Protein AF-A7SZS5-F1 (afdb_monomer)

Foldseek 3Di:
DFADVVVVCVQQVVVVCCVVPDDDDDPPDDDDDPDRFGFWDWDDTDVRIDTDDTDDGPDDD

InterPro domains:
  IPR007724 Poly(ADP-ribose) glycohydrolase [PTHR12837] (1-59)
  IPR046372 Poly (ADP-ribose) glycohydrolase (PARG), catalytic domain [PF05028] (1-59)

Sequence (61 aa):
GCVQEEIRFLICPEMILSRLFCERLDSNECVFIIGAQRFSNYTGYAHTFKWAGHHDDKSIR

Radius of gyration: 13.2 Å; Cα contacts (8 Å, |Δi|>4): 65; chains: 1; bounding box: 29×32×30 Å

Structure (mmCIF, N/CA/C/O backbone):
data_AF-A7SZS5-F1
#
_entry.id   AF-A7SZS5-F1
#
loop_
_atom_site.group_PDB
_atom_site.id
_atom_site.type_symbol
_atom_site.label_atom_id
_atom_site.label_alt_id
_atom_site.label_comp_id
_atom_site.label_asym_id
_atom_site.label_entity_id
_atom_site.label_seq_id
_atom_site.pdbx_PDB_ins_code
_atom_site.Cartn_x
_atom_site.Cartn_y
_atom_site.Cartn_z
_atom_site.occupancy
_atom_site.B_iso_or_equiv
_atom_site.auth_seq_id
_atom_site.auth_comp_id
_atom_site.auth_asym_id
_atom_site.auth_atom_id
_atom_site.pdbx_PDB_model_num
ATOM 1 N N . GLY A 1 1 ? -1.707 -14.255 0.422 1.00 90.56 1 GLY A N 1
ATOM 2 C CA . GLY A 1 1 ? -2.175 -14.476 -0.957 1.00 90.56 1 GLY A CA 1
ATOM 3 C C . GLY A 1 1 ? -1.268 -13.753 -1.931 1.00 90.56 1 GLY A C 1
ATOM 4 O O . GLY A 1 1 ? -0.163 -13.376 -1.559 1.00 90.56 1 GLY A O 1
ATOM 5 N N . CYS A 1 2 ? -1.696 -13.622 -3.185 1.00 96.25 2 CYS A N 1
ATOM 6 C CA . CYS A 1 2 ? -0.994 -12.861 -4.227 1.00 96.25 2 CYS A CA 1
ATOM 7 C C . CYS A 1 2 ? -2.032 -12.109 -5.068 1.00 96.25 2 CYS A C 1
ATOM 9 O O . CYS A 1 2 ? -2.104 -12.219 -6.289 1.00 96.25 2 CYS A O 1
ATOM 11 N N . VAL A 1 3 ? -2.935 -11.434 -4.367 1.00 97.44 3 VAL A N 1
ATOM 12 C CA . VAL A 1 3 ? -4.032 -10.680 -4.961 1.00 97.44 3 VAL A CA 1
ATOM 13 C C . VAL A 1 3 ? -3.819 -9.202 -4.641 1.00 97.44 3 VAL A C 1
ATOM 15 O O . VAL A 1 3 ? -2.699 -8.787 -4.350 1.00 97.44 3 VAL A O 1
ATOM 18 N N . GLN A 1 4 ? -4.846 -8.371 -4.785 1.00 98.12 4 GLN A N 1
ATOM 19 C CA . GLN A 1 4 ? -4.684 -6.916 -4.811 1.00 98.12 4 GLN A CA 1
ATOM 20 C C . GLN A 1 4 ? -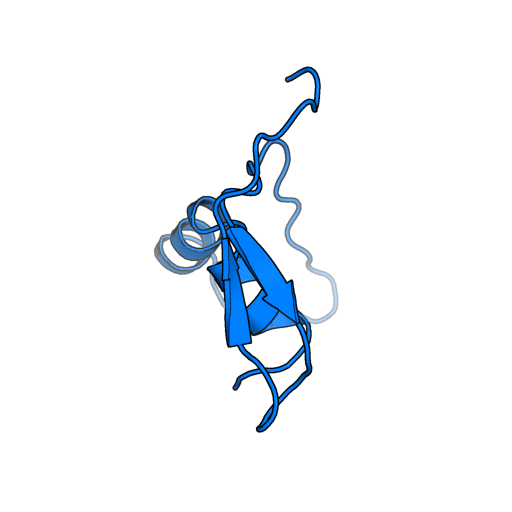3.951 -6.346 -3.581 1.00 98.12 4 GLN A C 1
ATOM 22 O O . GLN A 1 4 ? -3.051 -5.522 -3.757 1.00 98.12 4 GLN A O 1
ATOM 27 N N . GLU A 1 5 ? -4.297 -6.790 -2.371 1.00 98.00 5 GLU A N 1
ATOM 28 C CA . GLU A 1 5 ? 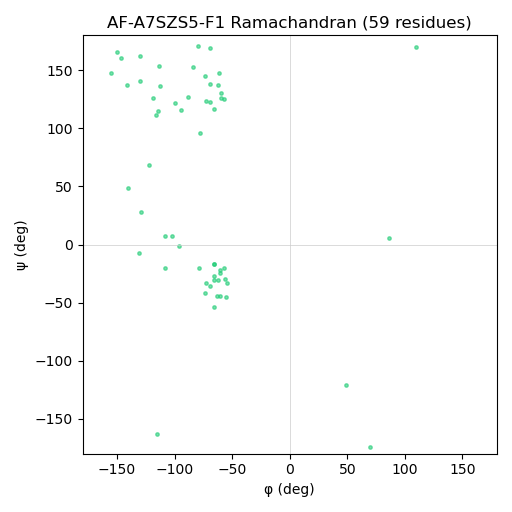-3.678 -6.316 -1.129 1.00 98.00 5 GLU A CA 1
ATOM 29 C C . GLU A 1 5 ? -2.198 -6.711 -1.049 1.00 98.00 5 GLU A C 1
ATOM 31 O O . GLU A 1 5 ? -1.331 -5.845 -0.912 1.00 98.00 5 GLU A O 1
ATOM 36 N N . GLU A 1 6 ? -1.873 -7.997 -1.211 1.00 98.50 6 GLU A N 1
ATOM 37 C CA . GLU A 1 6 ? -0.490 -8.453 -1.060 1.00 98.50 6 GLU A CA 1
ATOM 38 C C . GLU A 1 6 ? 0.404 -7.943 -2.186 1.00 98.50 6 GLU A C 1
ATOM 40 O O . GLU A 1 6 ? 1.552 -7.582 -1.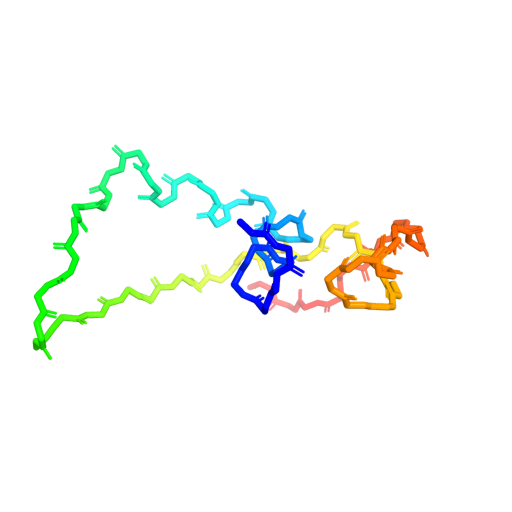938 1.00 98.50 6 GLU A O 1
ATOM 45 N N . ILE A 1 7 ? -0.116 -7.842 -3.414 1.00 98.62 7 ILE A N 1
ATOM 46 C CA . ILE A 1 7 ? 0.621 -7.239 -4.528 1.00 98.62 7 ILE A CA 1
ATOM 47 C C . ILE A 1 7 ? 0.966 -5.784 -4.203 1.00 98.62 7 ILE A C 1
ATOM 49 O O . ILE A 1 7 ? 2.108 -5.371 -4.420 1.00 98.62 7 ILE A O 1
ATOM 53 N N . ARG A 1 8 ? 0.022 -5.007 -3.649 1.00 98.19 8 ARG A N 1
ATOM 54 C CA . ARG A 1 8 ? 0.283 -3.612 -3.272 1.00 98.19 8 ARG A CA 1
ATOM 55 C C . ARG A 1 8 ? 1.345 -3.519 -2.177 1.00 98.19 8 ARG A C 1
ATOM 57 O O . ARG A 1 8 ? 2.259 -2.709 -2.305 1.00 98.19 8 ARG A O 1
ATOM 64 N N . PHE A 1 9 ? 1.262 -4.367 -1.157 1.00 98.31 9 PHE A N 1
ATOM 65 C CA . PHE A 1 9 ? 2.241 -4.403 -0.070 1.00 98.31 9 PHE A CA 1
ATOM 66 C C . PHE A 1 9 ? 3.630 -4.853 -0.545 1.00 98.31 9 PHE A C 1
ATOM 68 O O . PHE A 1 9 ? 4.628 -4.391 -0.008 1.00 98.31 9 PHE A O 1
ATOM 75 N N . LEU A 1 10 ? 3.726 -5.701 -1.574 1.00 98.25 10 LEU A N 1
ATOM 76 C CA . LEU A 1 10 ? 5.010 -6.123 -2.142 1.00 98.25 10 LEU A CA 1
ATOM 77 C C . LEU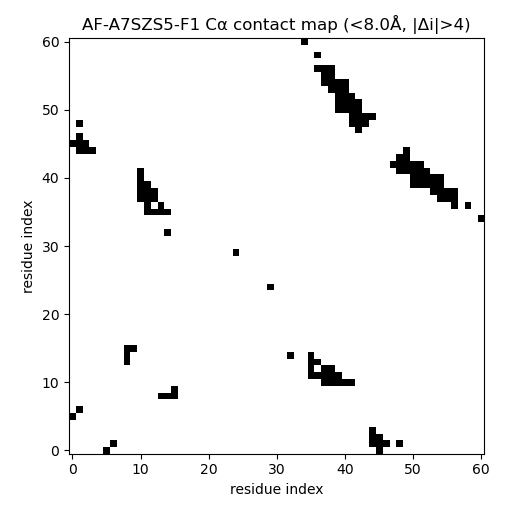 A 1 10 ? 5.683 -5.027 -2.974 1.00 98.25 10 LEU A C 1
ATOM 79 O O . LEU A 1 10 ? 6.896 -4.848 -2.882 1.00 98.25 10 LEU A O 1
ATOM 83 N N . ILE A 1 11 ? 4.925 -4.292 -3.794 1.00 98.44 11 ILE A N 1
ATOM 84 C CA . ILE A 1 11 ? 5.502 -3.208 -4.606 1.00 98.44 11 ILE A CA 1
ATOM 85 C C . ILE A 1 11 ? 5.736 -1.921 -3.803 1.00 98.44 11 ILE A C 1
ATOM 87 O O . ILE A 1 11 ? 6.555 -1.106 -4.224 1.00 98.44 11 ILE A O 1
ATOM 91 N N . CYS A 1 12 ? 5.056 -1.762 -2.662 1.00 98.19 12 CYS A N 1
ATOM 92 C CA . CYS A 1 12 ? 5.218 -0.683 -1.683 1.00 98.19 12 CYS A CA 1
ATOM 93 C C . CYS A 1 12 ? 5.564 -1.265 -0.289 1.00 98.19 12 CYS A C 1
ATOM 95 O O . CYS A 1 12 ? 4.733 -1.202 0.621 1.00 98.19 12 CYS A O 1
ATOM 97 N N . PRO A 1 13 ? 6.765 -1.848 -0.094 1.00 97.88 13 PRO A N 1
ATOM 98 C CA . PRO A 1 13 ? 7.122 -2.629 1.097 1.00 97.88 13 PRO A CA 1
ATOM 99 C C . PRO A 1 13 ? 7.053 -1.862 2.421 1.00 97.88 13 PRO A C 1
ATOM 101 O O . PRO A 1 13 ? 6.863 -2.485 3.462 1.00 97.88 13 PRO A O 1
ATOM 104 N N . GLU A 1 14 ? 7.133 -0.530 2.409 1.00 98.19 14 GLU A N 1
ATOM 105 C CA . GLU A 1 14 ? 6.929 0.304 3.605 1.00 98.19 14 GLU A CA 1
ATOM 106 C C . GLU A 1 14 ? 5.559 0.042 4.263 1.00 98.19 14 GLU A C 1
ATOM 108 O O . GLU A 1 14 ? 5.438 0.095 5.485 1.00 98.19 14 GLU A O 1
ATOM 113 N N . MET A 1 15 ? 4.540 -0.342 3.482 1.00 98.00 15 MET A N 1
ATOM 114 C CA . MET A 1 15 ? 3.208 -0.677 3.997 1.00 98.00 15 MET A CA 1
ATOM 115 C C . MET A 1 15 ? 3.207 -1.934 4.879 1.00 98.00 15 MET A C 1
ATOM 117 O O . MET A 1 15 ? 2.373 -2.036 5.775 1.00 98.00 15 MET A O 1
ATOM 121 N N . ILE A 1 16 ? 4.144 -2.873 4.689 1.00 98.06 16 ILE A N 1
ATOM 122 C CA . ILE A 1 16 ? 4.230 -4.110 5.488 1.00 98.06 16 ILE A CA 1
ATOM 123 C C . ILE A 1 16 ? 4.480 -3.798 6.966 1.00 98.06 16 ILE A C 1
ATOM 125 O O . ILE A 1 16 ? 3.984 -4.524 7.829 1.00 98.06 16 ILE A O 1
ATOM 129 N N . LEU A 1 17 ? 5.175 -2.694 7.265 1.00 97.44 17 LEU A N 1
ATOM 130 C CA . LEU A 1 17 ? 5.436 -2.260 8.638 1.00 97.44 17 LEU A CA 1
ATOM 131 C C . LEU A 1 17 ? 4.153 -1.978 9.424 1.00 97.44 17 LEU A C 1
ATOM 133 O O . LEU A 1 17 ? 4.168 -2.134 10.639 1.00 97.44 17 LEU A O 1
ATOM 137 N N . SER A 1 18 ? 3.036 -1.657 8.757 1.00 97.06 18 SER A N 1
ATOM 138 C CA . SER A 1 18 ? 1.738 -1.492 9.429 1.00 97.06 18 SER A CA 1
ATOM 139 C C . SER A 1 18 ? 1.352 -2.716 10.261 1.00 97.06 18 SER A C 1
ATOM 141 O O . SER A 1 18 ? 0.807 -2.569 11.349 1.00 97.06 18 SER A O 1
ATOM 143 N N . ARG A 1 19 ? 1.727 -3.926 9.828 1.00 96.56 19 ARG A N 1
ATOM 144 C CA . ARG A 1 19 ? 1.438 -5.173 10.551 1.00 96.56 19 ARG A CA 1
ATOM 145 C C . ARG A 1 19 ? 2.149 -5.291 11.898 1.00 96.56 19 ARG A C 1
ATOM 147 O O . ARG A 1 19 ? 1.779 -6.152 12.687 1.00 96.56 19 ARG A O 1
ATOM 154 N N . LEU A 1 20 ? 3.185 -4.487 12.141 1.00 97.81 20 LEU A N 1
ATOM 155 C CA . LEU A 1 20 ? 3.914 -4.498 13.407 1.00 97.81 20 LEU A CA 1
ATOM 156 C C . LEU A 1 20 ? 3.096 -3.870 14.543 1.00 97.81 20 LEU A C 1
ATOM 158 O O . LEU A 1 20 ? 3.238 -4.286 15.687 1.00 97.81 20 LEU A O 1
ATOM 162 N N . PHE A 1 21 ? 2.270 -2.868 14.234 1.00 95.25 21 PHE A N 1
ATOM 163 C CA . PHE A 1 21 ? 1.594 -2.037 15.236 1.00 95.25 21 PHE A CA 1
ATOM 164 C C . PHE A 1 21 ? 0.087 -1.868 15.001 1.00 95.25 21 PHE A C 1
ATOM 166 O O . PHE A 1 21 ? -0.593 -1.302 15.851 1.00 95.25 21 PHE A O 1
ATOM 173 N N . CYS A 1 22 ? -0.449 -2.343 13.876 1.00 97.12 22 CYS A N 1
ATOM 174 C CA . CYS A 1 22 ? -1.879 -2.338 13.595 1.00 97.12 22 CYS A CA 1
ATOM 175 C C . CYS A 1 22 ? -2.500 -3.682 13.993 1.00 97.12 22 CYS A C 1
ATOM 177 O O . CYS A 1 22 ? -2.167 -4.726 13.426 1.00 97.12 22 CYS A O 1
ATOM 179 N N . GLU A 1 23 ? -3.398 -3.647 14.977 1.00 97.69 23 GLU A N 1
ATOM 180 C CA . GLU A 1 23 ? -4.248 -4.783 15.333 1.00 97.69 23 GLU A CA 1
ATOM 181 C C . GLU A 1 23 ? -5.293 -5.056 14.232 1.00 97.69 23 GLU A C 1
ATOM 183 O O . GLU A 1 23 ? -5.471 -4.278 13.292 1.00 97.69 23 GLU A O 1
ATOM 188 N N . ARG A 1 24 ? -5.984 -6.196 14.321 1.00 97.62 24 ARG A N 1
ATOM 189 C CA . ARG A 1 24 ? -7.127 -6.501 13.462 1.00 97.62 24 ARG A CA 1
ATOM 190 C C . ARG A 1 24 ? -8.187 -5.403 13.593 1.00 97.62 24 ARG A C 1
ATOM 192 O O . ARG A 1 24 ? -8.695 -5.176 14.681 1.00 97.62 24 ARG A O 1
ATOM 199 N N . LEU A 1 25 ? -8.566 -4.828 12.458 1.00 97.94 25 LEU A N 1
ATOM 200 C CA . LEU A 1 25 ? -9.602 -3.803 12.375 1.00 97.94 25 LEU A CA 1
ATOM 201 C C . LEU A 1 25 ? -10.991 -4.373 12.672 1.00 97.94 25 LEU A C 1
ATOM 203 O O . LEU A 1 25 ? -11.349 -5.446 12.165 1.00 97.94 25 LEU A O 1
ATOM 207 N N . ASP A 1 26 ? -11.775 -3.624 13.443 1.00 98.44 26 ASP A N 1
ATOM 208 C CA . ASP A 1 26 ? -13.214 -3.840 13.582 1.00 98.44 26 ASP A CA 1
ATOM 209 C C . ASP A 1 26 ? -13.984 -3.245 12.378 1.00 98.44 26 ASP A C 1
ATOM 211 O O . ASP A 1 26 ? -13.446 -2.548 11.517 1.00 98.44 26 ASP A O 1
ATOM 215 N N . SER A 1 27 ? -15.279 -3.536 12.292 1.00 98.06 27 SER A N 1
ATOM 216 C CA . SER A 1 27 ? -16.206 -3.131 11.231 1.00 98.06 27 SER A CA 1
ATOM 217 C C . SER A 1 27 ? -16.322 -1.617 11.003 1.00 98.06 27 SER A C 1
ATOM 219 O O . SER A 1 27 ? -16.760 -1.195 9.932 1.00 98.06 27 SER A O 1
ATOM 221 N N . ASN A 1 28 ? -15.937 -0.801 11.984 1.00 98.12 28 ASN A N 1
ATOM 222 C CA . ASN A 1 28 ? -15.964 0.661 11.952 1.00 98.12 28 ASN A CA 1
ATOM 223 C C . ASN A 1 28 ? -14.565 1.296 11.849 1.00 98.12 28 ASN A C 1
ATOM 225 O O . ASN A 1 28 ? -14.450 2.518 11.961 1.00 98.12 28 ASN A O 1
ATOM 229 N N . GLU A 1 29 ? -13.515 0.500 11.645 1.00 98.12 29 GLU A N 1
ATOM 230 C CA . GLU A 1 29 ? -12.129 0.963 11.621 1.00 98.12 29 GLU A CA 1
ATOM 231 C C . GLU A 1 29 ? -11.493 0.827 10.235 1.00 98.12 29 GLU A C 1
ATOM 233 O O . GLU A 1 29 ? -11.870 -0.001 9.405 1.00 98.12 29 GLU A O 1
ATOM 238 N N . CYS A 1 30 ? -10.494 1.666 9.966 1.00 96.81 30 CYS A N 1
ATOM 239 C CA . CYS A 1 30 ? -9.695 1.601 8.748 1.00 96.81 30 CYS A CA 1
ATOM 240 C C . CYS A 1 30 ? -8.274 2.114 9.002 1.00 96.81 30 CYS A C 1
ATOM 242 O O . CYS A 1 30 ? -8.007 2.767 10.011 1.00 96.81 30 CYS A O 1
ATOM 244 N N . VAL A 1 31 ? -7.362 1.835 8.067 1.00 97.06 31 VAL A N 1
ATOM 245 C CA . VAL A 1 31 ? -5.966 2.283 8.136 1.00 97.06 31 VAL A CA 1
ATOM 246 C C . VAL A 1 31 ? -5.658 3.168 6.941 1.00 97.06 31 VAL A C 1
ATOM 248 O O . VAL A 1 31 ? -5.808 2.755 5.791 1.00 97.06 31 VAL A O 1
ATOM 251 N N . PHE A 1 32 ? -5.161 4.370 7.219 1.00 97.12 32 PHE A N 1
ATOM 252 C CA . PHE A 1 32 ? -4.596 5.257 6.210 1.00 97.12 32 PHE A CA 1
ATOM 253 C C . PHE A 1 32 ? -3.072 5.155 6.238 1.00 97.12 32 PHE A C 1
ATOM 255 O O . PHE A 1 32 ? -2.445 5.434 7.256 1.00 97.12 32 PHE A O 1
ATOM 262 N N . ILE A 1 33 ? -2.474 4.782 5.106 1.00 95.75 33 ILE A N 1
ATOM 263 C CA . ILE A 1 33 ? -1.020 4.778 4.916 1.00 95.75 33 ILE A CA 1
ATOM 264 C C . ILE A 1 33 ? -0.703 5.789 3.818 1.00 95.75 33 ILE A C 1
ATOM 266 O O . ILE A 1 33 ? -1.063 5.587 2.658 1.00 95.75 33 ILE A O 1
ATOM 270 N N . ILE A 1 34 ? -0.058 6.892 4.193 1.00 95.62 34 ILE A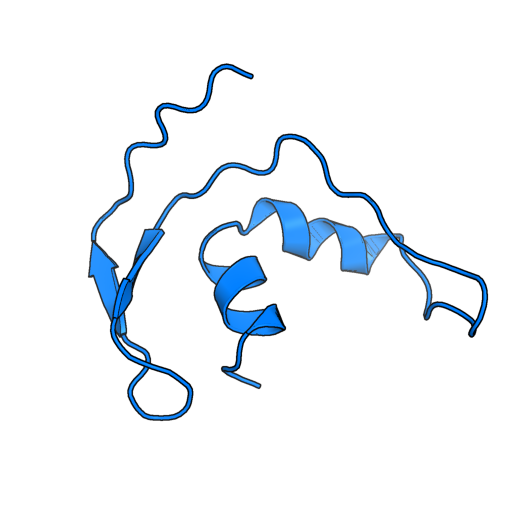 N 1
ATOM 271 C CA . ILE A 1 34 ? 0.243 8.020 3.305 1.00 95.62 34 ILE A CA 1
ATOM 272 C C . ILE A 1 34 ? 1.757 8.087 3.103 1.00 95.62 34 ILE A C 1
ATOM 274 O O . ILE A 1 34 ? 2.518 7.937 4.055 1.00 95.62 34 ILE A O 1
ATOM 278 N N . GLY A 1 35 ? 2.184 8.304 1.858 1.00 95.38 35 GLY A N 1
ATOM 279 C CA . GLY A 1 35 ? 3.597 8.489 1.512 1.00 95.38 35 GLY A CA 1
ATOM 280 C C . GLY A 1 35 ? 4.389 7.206 1.244 1.00 95.38 35 GLY A C 1
ATOM 281 O O . GLY A 1 35 ? 5.591 7.299 1.019 1.00 95.38 35 GLY A O 1
ATOM 282 N N . ALA A 1 36 ? 3.745 6.031 1.230 1.00 96.44 36 ALA A N 1
ATOM 283 C CA . ALA A 1 36 ? 4.420 4.780 0.889 1.00 96.44 36 ALA A CA 1
ATOM 284 C C . ALA A 1 36 ? 4.870 4.775 -0.581 1.00 96.44 36 ALA A C 1
ATOM 286 O O . ALA A 1 36 ? 4.033 4.799 -1.491 1.00 96.44 36 ALA A O 1
ATOM 287 N N . GLN A 1 37 ? 6.180 4.704 -0.807 1.00 97.38 37 GLN A N 1
ATOM 288 C CA . GLN A 1 37 ? 6.766 4.707 -2.144 1.00 97.38 37 GLN A CA 1
ATOM 289 C C . GLN A 1 37 ? 6.530 3.370 -2.854 1.00 97.38 37 GLN A C 1
ATOM 291 O O . GLN A 1 37 ? 6.571 2.293 -2.250 1.00 97.38 37 GLN A O 1
ATOM 296 N N . ARG A 1 38 ? 6.333 3.415 -4.174 1.00 97.56 38 ARG A N 1
ATOM 297 C CA . ARG A 1 38 ? 6.407 2.223 -5.022 1.00 97.56 38 ARG A CA 1
ATOM 298 C C . ARG A 1 38 ? 7.840 1.985 -5.494 1.00 97.56 38 ARG A C 1
ATOM 300 O O . ARG A 1 38 ? 8.447 2.841 -6.119 1.00 97.56 38 ARG A O 1
ATOM 307 N N . PHE A 1 39 ? 8.356 0.781 -5.271 1.00 98.31 39 PHE A N 1
ATOM 308 C CA . PHE A 1 39 ? 9.731 0.407 -5.627 1.00 98.31 39 PHE A CA 1
ATOM 309 C C . PHE A 1 39 ? 9.816 -0.562 -6.809 1.00 98.31 39 PHE A C 1
ATOM 311 O O . PHE A 1 39 ? 10.873 -0.697 -7.427 1.00 98.31 39 PHE A O 1
ATOM 318 N N . SER A 1 40 ? 8.727 -1.274 -7.118 1.00 98.44 40 SER A N 1
ATOM 319 C CA . SER A 1 40 ? 8.722 -2.328 -8.139 1.00 98.44 40 SER A CA 1
ATOM 320 C C . SER A 1 40 ? 7.583 -2.190 -9.145 1.00 98.44 40 SER A C 1
ATOM 322 O O . SER A 1 40 ? 6.436 -1.883 -8.806 1.00 98.44 40 SER A O 1
ATOM 324 N N . ASN A 1 41 ? 7.901 -2.466 -10.407 1.00 98.44 41 ASN A N 1
ATOM 325 C CA . ASN A 1 41 ? 6.925 -2.760 -11.443 1.00 98.44 41 ASN A CA 1
ATOM 326 C C . ASN A 1 41 ? 6.529 -4.235 -11.393 1.00 98.44 41 ASN A C 1
ATOM 328 O O . ASN A 1 41 ? 7.302 -5.086 -10.951 1.00 98.44 41 ASN A O 1
ATOM 332 N N . TYR A 1 42 ? 5.313 -4.541 -11.839 1.00 98.50 42 TYR A N 1
ATOM 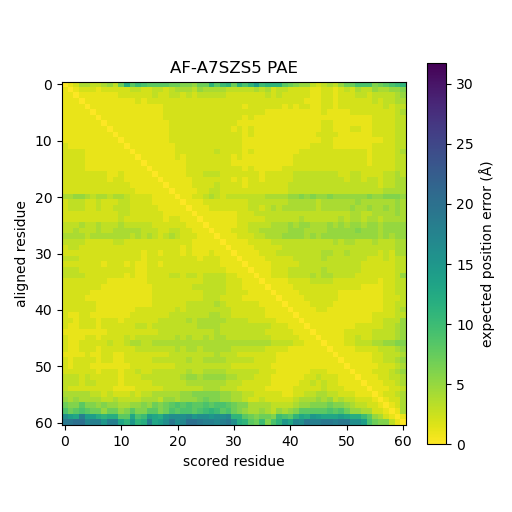333 C CA . TYR A 1 42 ? 4.829 -5.913 -11.906 1.00 98.50 42 TYR A CA 1
ATOM 334 C C . TYR A 1 42 ? 3.900 -6.120 -13.100 1.00 98.50 42 TYR A C 1
ATOM 336 O O . TYR A 1 42 ? 3.346 -5.167 -13.649 1.00 98.50 42 TYR A O 1
ATOM 344 N N . THR A 1 43 ? 3.734 -7.382 -13.477 1.00 98.56 43 THR A N 1
ATOM 345 C CA . THR A 1 43 ? 2.742 -7.852 -14.447 1.00 98.56 43 THR A CA 1
ATOM 346 C C . THR A 1 43 ? 1.966 -9.024 -13.858 1.00 98.56 43 THR A C 1
ATOM 348 O O . THR A 1 43 ? 2.417 -9.653 -12.898 1.00 98.56 43 THR A O 1
ATOM 351 N N . GLY A 1 44 ? 0.808 -9.325 -14.442 1.00 98.12 44 GLY A N 1
ATOM 352 C CA . GLY A 1 44 ? -0.029 -10.441 -14.013 1.00 98.12 44 GLY A CA 1
ATOM 353 C C . GLY A 1 44 ? -0.698 -10.232 -12.653 1.00 98.12 44 GLY A C 1
ATOM 354 O O . GLY A 1 44 ? -0.645 -9.161 -12.050 1.00 98.12 44 GLY A O 1
ATOM 355 N N . TYR A 1 45 ? -1.372 -11.281 -12.196 1.00 98.06 45 TYR A N 1
ATOM 356 C CA . TYR A 1 45 ? -2.164 -11.319 -10.970 1.00 98.06 45 TYR A CA 1
ATOM 357 C C . TYR A 1 45 ? -2.267 -12.762 -10.465 1.00 98.06 45 TYR A C 1
ATOM 359 O O . TYR A 1 45 ? -2.301 -13.697 -11.276 1.00 98.06 45 TYR A O 1
ATOM 367 N N . ALA A 1 46 ? -2.338 -12.964 -9.147 1.00 97.44 46 ALA A N 1
ATOM 368 C CA . ALA A 1 46 ? -2.334 -14.293 -8.540 1.00 97.44 46 ALA A CA 1
ATOM 369 C C . ALA A 1 46 ? -1.189 -15.155 -9.100 1.00 97.44 46 ALA A C 1
ATOM 371 O O . ALA A 1 46 ? -0.024 -14.775 -9.035 1.00 97.44 46 ALA A O 1
ATOM 372 N N . HIS A 1 47 ? -1.508 -16.296 -9.700 1.00 97.31 47 HIS A N 1
ATOM 373 C CA . HIS A 1 47 ? -0.529 -17.244 -10.230 1.00 97.31 47 HIS A CA 1
ATOM 374 C C . HIS A 1 47 ? 0.303 -16.712 -11.414 1.00 97.31 47 HIS A C 1
ATOM 376 O O . HIS A 1 47 ? 1.339 -17.289 -11.730 1.00 97.31 47 HIS A O 1
ATOM 382 N N . THR A 1 48 ? -0.123 -15.629 -12.075 1.00 98.25 48 THR A N 1
ATOM 383 C CA . THR A 1 48 ? 0.641 -14.999 -13.169 1.00 98.25 48 THR A CA 1
ATOM 384 C C . THR A 1 48 ? 1.490 -13.816 -12.709 1.00 98.25 48 THR A C 1
ATOM 386 O O . THR A 1 48 ? 2.179 -13.221 -13.537 1.00 98.25 48 THR A O 1
ATOM 389 N N . PHE A 1 49 ? 1.448 -13.467 -11.418 1.00 98.44 49 PHE A N 1
ATOM 390 C CA . PHE A 1 49 ? 2.182 -12.331 -10.873 1.00 98.44 49 PHE A CA 1
ATOM 391 C C . PHE A 1 49 ? 3.691 -12.486 -11.084 1.00 98.44 49 PHE A C 1
ATOM 393 O O . PHE A 1 49 ? 4.292 -13.492 -10.699 1.00 98.44 49 PHE A O 1
ATOM 400 N N . LYS A 1 50 ? 4.310 -11.470 -11.687 1.00 98.56 50 LYS A N 1
ATOM 401 C CA . LYS A 1 50 ? 5.752 -11.414 -11.930 1.00 98.56 50 LYS A CA 1
ATOM 402 C C . LYS A 1 50 ? 6.281 -10.008 -11.711 1.00 98.56 50 LYS A C 1
ATOM 404 O O . LYS A 1 50 ? 5.695 -9.034 -12.186 1.00 98.56 50 LYS A O 1
ATOM 409 N N . TRP A 1 51 ? 7.431 -9.919 -11.051 1.00 98.50 51 TRP A N 1
ATOM 410 C CA . TRP A 1 51 ? 8.209 -8.686 -10.978 1.00 98.50 51 TRP A CA 1
ATOM 411 C C . TRP A 1 51 ? 8.667 -8.262 -12.379 1.00 98.50 51 TRP A C 1
ATOM 413 O O . TRP A 1 51 ? 9.082 -9.097 -13.181 1.00 98.50 51 TRP A O 1
ATOM 423 N N 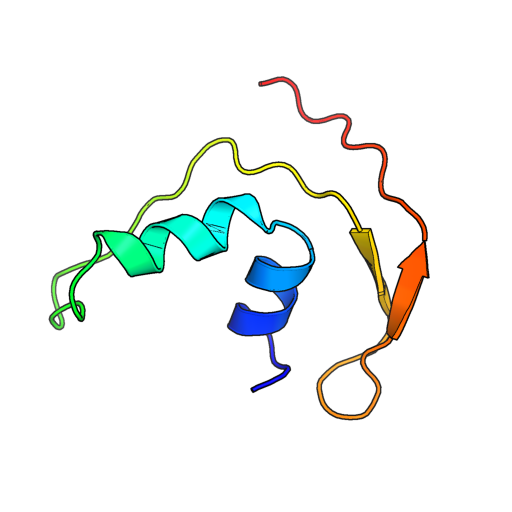. ALA A 1 52 ? 8.572 -6.967 -12.669 1.00 98.56 52 ALA A N 1
ATOM 424 C CA . ALA A 1 52 ? 8.782 -6.403 -14.002 1.00 98.56 52 ALA A CA 1
ATOM 425 C C . ALA A 1 52 ? 9.770 -5.225 -14.003 1.00 98.56 52 ALA A C 1
ATOM 427 O O . ALA A 1 52 ? 9.668 -4.332 -14.841 1.00 98.56 52 ALA A O 1
ATOM 428 N N . GLY A 1 53 ? 10.711 -5.200 -13.058 1.00 98.50 53 GLY A N 1
ATOM 429 C CA . GLY A 1 53 ? 11.742 -4.167 -12.983 1.00 98.50 53 GLY A CA 1
ATOM 430 C C . GLY A 1 53 ? 11.589 -3.208 -11.807 1.00 98.50 53 GLY A C 1
ATOM 431 O O . GLY A 1 53 ? 10.568 -3.176 -11.113 1.00 98.50 53 GLY A O 1
ATOM 432 N N . HIS A 1 54 ? 12.628 -2.398 -11.610 1.00 97.94 54 HIS A N 1
ATOM 433 C CA . HIS A 1 54 ? 12.589 -1.262 -10.696 1.00 97.94 54 HIS A CA 1
ATOM 434 C C . HIS A 1 54 ? 11.524 -0.248 -11.138 1.00 97.94 54 HIS A C 1
ATOM 436 O O . HIS A 1 54 ? 11.251 -0.098 -12.332 1.00 97.94 54 HIS A O 1
ATOM 442 N N . HIS A 1 55 ? 10.908 0.425 -10.168 1.00 98.12 55 HIS A N 1
ATOM 443 C CA . HIS A 1 55 ? 10.015 1.549 -10.405 1.00 98.12 55 HIS A CA 1
ATOM 444 C C . HIS A 1 55 ? 10.632 2.824 -9.828 1.00 98.12 55 HIS A C 1
ATOM 446 O O . HIS A 1 55 ? 10.752 2.944 -8.610 1.00 98.12 55 HIS A O 1
ATOM 452 N N . ASP A 1 56 ? 10.970 3.768 -10.706 1.00 97.00 56 ASP A N 1
ATOM 453 C CA . ASP A 1 56 ? 11.351 5.126 -10.319 1.00 97.00 56 ASP A CA 1
ATOM 454 C C . ASP A 1 56 ? 10.087 5.918 -9.978 1.00 97.00 56 ASP A C 1
ATOM 456 O O . ASP A 1 56 ? 9.398 6.437 -10.865 1.00 97.00 56 ASP A O 1
ATOM 460 N N . ASP A 1 57 ? 9.756 5.974 -8.691 1.00 95.06 57 ASP A N 1
ATOM 461 C CA . ASP A 1 57 ? 8.599 6.725 -8.221 1.00 95.06 57 ASP A CA 1
ATOM 462 C C . ASP A 1 57 ? 8.838 8.232 -8.377 1.00 95.06 57 ASP A C 1
ATOM 464 O O . ASP A 1 57 ? 9.804 8.789 -7.851 1.00 95.06 57 ASP A O 1
ATOM 468 N N . LYS A 1 58 ? 7.950 8.895 -9.121 1.00 93.75 58 LYS A N 1
ATOM 469 C CA . LYS A 1 58 ? 7.994 10.342 -9.377 1.00 93.75 58 LYS A CA 1
ATOM 470 C C . LYS A 1 58 ? 6.991 11.116 -8.524 1.00 93.75 58 LYS A C 1
ATOM 472 O O . LYS A 1 58 ? 6.801 12.309 -8.761 1.00 93.75 58 LYS A O 1
ATOM 477 N N . SER A 1 59 ? 6.318 10.460 -7.576 1.00 90.44 59 SER A N 1
ATOM 478 C CA . SER A 1 59 ? 5.412 11.146 -6.659 1.00 90.44 59 SER A CA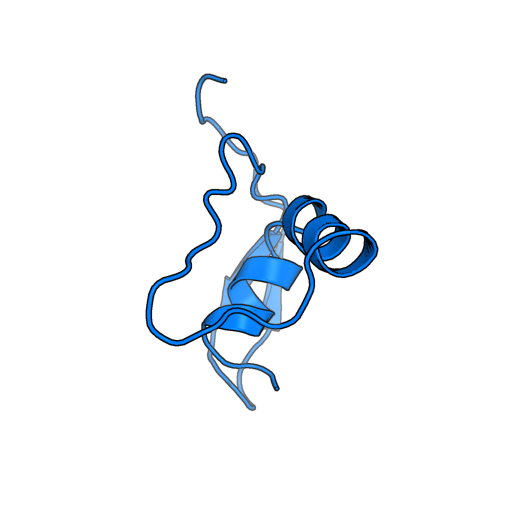 1
ATOM 479 C C . SER A 1 59 ? 6.173 12.202 -5.858 1.00 90.44 59 SER A C 1
ATOM 481 O O . SER A 1 59 ? 7.214 11.907 -5.267 1.00 90.44 59 SER A O 1
ATOM 483 N 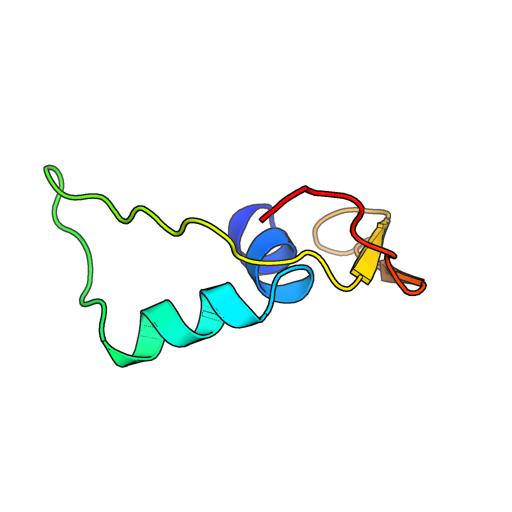N . ILE A 1 60 ? 5.643 13.423 -5.820 1.00 78.31 60 ILE A N 1
ATOM 484 C CA . ILE A 1 60 ? 6.122 14.456 -4.903 1.00 78.31 60 ILE A CA 1
ATOM 485 C C . ILE A 1 60 ? 5.636 14.059 -3.507 1.00 78.31 60 ILE A C 1
ATOM 487 O O . ILE A 1 60 ? 4.442 13.813 -3.328 1.00 78.31 60 ILE A O 1
ATOM 491 N N . ARG A 1 61 ? 6.574 13.931 -2.567 1.00 66.06 61 ARG A N 1
ATOM 492 C CA . ARG A 1 61 ? 6.300 13.588 -1.168 1.00 66.06 61 ARG A CA 1
ATOM 493 C C . ARG A 1 61 ? 5.892 14.818 -0.368 1.00 66.06 61 ARG A C 1
ATOM 495 O O . ARG A 1 61 ? 6.471 15.895 -0.636 1.00 66.06 61 ARG A O 1
#

Organism: Nematostella vectensis (NCBI:txid45351)

Solvent-accessible surface area (backbone atoms only — not comparable to full-atom values): 3980 Å² total; per-residue (Å²): 130,46,44,77,68,49,48,50,33,66,26,17,53,68,53,53,58,49,67,80,79,53,73,89,74,56,99,91,54,85,85,89,83,82,85,65,59,50,51,44,32,68,44,72,58,48,94,57,51,39,83,61,52,80,34,88,68,81,75,86,126

Secondary structure (DSSP, 8-state):
--SHHHHHHHHSGGGGGHHHH-PPPPTT------SPPP-EEEE--GGG-EEEEE-------

pLDDT: mean 96.52, std 4.89, range [66.06, 98.62]

Nearest PDB structures (foldseek):
  4n9z-assembly1_A  TM=1.006E+00  e=1.604E-04  Mus musculus
  6oa1-assembly1_A  TM=1.004E+00  e=1.952E-04  Homo sapiens
  6hh6-assembly1_A  TM=1.004E+00  e=2.225E-04  Homo sapiens
  5a7r-assembly1_A  TM=1.004E+00  e=2.707E-04  Homo sapiens
  6hmk-assembly1_A  TM=1.007E+00  e=3.294E-04  Homo sapiens

Mean predicted aligned error: 2.71 Å